Protein AF-A0A959L282-F1 (afdb_monomer_lite)

Sequence (110 aa):
MKHQAYPSKVLLFGEYTVLYGGQALAIPYQKYSGLWHKDKPETFIDLSLFFSHLRKINQLLHSPLDLNILEILENEYHYFSNIPQGVGLGSSAALSASIYDLSTNSSHLS

Structure (mmCIF, N/CA/C/O backbone):
data_AF-A0A959L282-F1
#
_entry.id   AF-A0A959L282-F1
#
loop_
_atom_site.group_PDB
_atom_site.id
_atom_site.type_symbol
_atom_site.label_atom_id
_atom_site.label_alt_id
_atom_site.label_comp_id
_atom_site.label_asym_id
_atom_site.label_entity_id
_atom_site.label_seq_id
_atom_site.pdbx_PDB_ins_code
_atom_site.Cartn_x
_atom_site.Cartn_y
_atom_site.Cartn_z
_atom_site.occupancy
_atom_site.B_iso_or_equiv
_atom_site.auth_seq_id
_atom_site.auth_comp_id
_atom_site.auth_asym_id
_atom_site.auth_atom_id
_atom_site.pdbx_PDB_model_num
ATOM 1 N N . MET A 1 1 ? -15.536 7.511 8.056 1.00 51.53 1 MET A N 1
ATOM 2 C CA . MET A 1 1 ? -14.841 6.904 6.895 1.00 51.53 1 MET A CA 1
ATOM 3 C C . MET A 1 1 ? -15.827 6.266 5.927 1.00 51.53 1 MET A C 1
ATOM 5 O O . MET A 1 1 ? -16.599 5.397 6.326 1.00 51.53 1 MET A O 1
ATOM 9 N N . LYS A 1 2 ? -15.803 6.675 4.651 1.00 49.56 2 LYS A N 1
ATOM 10 C CA . LYS A 1 2 ? -16.418 5.874 3.581 1.00 49.56 2 LYS A CA 1
ATOM 11 C C . LYS A 1 2 ? -15.721 4.511 3.555 1.00 49.56 2 LYS A C 1
ATOM 13 O O . LYS A 1 2 ? -14.499 4.459 3.643 1.00 49.56 2 LYS A O 1
ATOM 18 N N . HIS A 1 3 ? -16.485 3.429 3.422 1.00 60.91 3 HIS A N 1
ATOM 19 C CA . HIS A 1 3 ? -15.957 2.093 3.128 1.00 60.91 3 HIS A CA 1
ATOM 20 C C . HIS A 1 3 ? -15.388 2.078 1.697 1.00 60.91 3 HIS A C 1
ATOM 22 O O . HIS A 1 3 ? -16.003 1.560 0.767 1.00 60.91 3 HIS A O 1
ATOM 28 N N . GLN A 1 4 ? -14.253 2.746 1.494 1.00 82.06 4 GLN A N 1
ATOM 29 C CA . GLN A 1 4 ? -13.607 2.860 0.195 1.00 82.06 4 GLN A CA 1
ATOM 30 C C . GLN A 1 4 ? -12.567 1.754 0.063 1.00 82.06 4 GLN A C 1
ATOM 32 O O .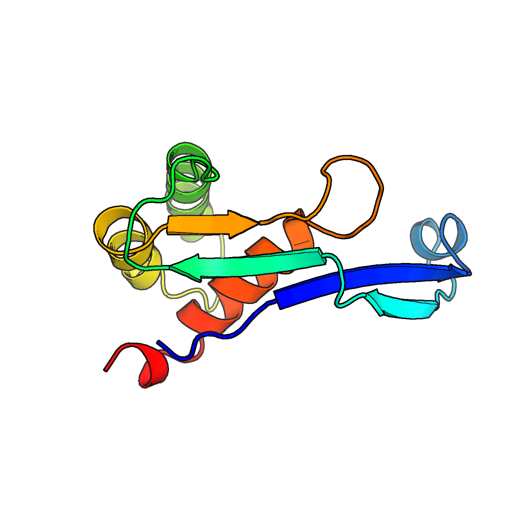 GLN A 1 4 ? -11.582 1.710 0.798 1.00 82.06 4 GLN A O 1
ATOM 37 N N . ALA A 1 5 ? -12.827 0.836 -0.864 1.00 91.94 5 ALA A N 1
ATOM 38 C CA . ALA A 1 5 ? -11.889 -0.208 -1.231 1.00 91.94 5 ALA A CA 1
ATOM 39 C C . ALA A 1 5 ? -10.860 0.338 -2.231 1.00 91.94 5 ALA A C 1
ATOM 41 O O . ALA A 1 5 ? -11.214 1.001 -3.208 1.00 91.94 5 ALA A O 1
ATOM 42 N N . TYR A 1 6 ? -9.592 0.014 -2.004 1.00 95.31 6 TYR A N 1
ATOM 43 C CA . TYR A 1 6 ? -8.464 0.347 -2.866 1.00 95.31 6 TYR A CA 1
ATOM 44 C C . TYR A 1 6 ? -8.131 -0.884 -3.713 1.00 95.31 6 TYR A C 1
ATOM 46 O O . TYR A 1 6 ? -7.615 -1.868 -3.172 1.00 95.31 6 TYR A O 1
ATOM 54 N N . PRO A 1 7 ? -8.480 -0.892 -5.013 1.00 96.31 7 PRO A N 1
ATOM 55 C CA . PRO A 1 7 ? -8.355 -2.080 -5.842 1.00 96.31 7 PRO A CA 1
ATOM 56 C C . PRO A 1 7 ? -6.889 -2.428 -6.110 1.00 96.31 7 PRO A C 1
ATOM 58 O O . PRO A 1 7 ? -6.022 -1.561 -6.216 1.00 96.31 7 PRO A O 1
ATOM 61 N N . SER A 1 8 ? -6.633 -3.720 -6.284 1.00 97.06 8 SER A N 1
ATOM 62 C CA . SER A 1 8 ? -5.388 -4.226 -6.856 1.00 97.06 8 SER A CA 1
ATOM 63 C C . SER A 1 8 ? -5.254 -3.822 -8.330 1.00 97.06 8 SER A C 1
ATOM 65 O O . SER A 1 8 ? -6.174 -3.253 -8.926 1.00 97.06 8 SER A O 1
ATOM 67 N N . LYS A 1 9 ? -4.120 -4.148 -8.952 1.00 96.00 9 LYS A N 1
ATOM 68 C CA . LYS A 1 9 ? -3.890 -3.932 -10.385 1.00 96.00 9 LYS A CA 1
ATOM 69 C C . LYS A 1 9 ? -3.429 -5.199 -11.083 1.00 96.00 9 LYS A C 1
ATOM 71 O O . LYS A 1 9 ? -2.761 -6.041 -10.490 1.00 96.00 9 LYS A O 1
ATOM 76 N N . VAL A 1 10 ? -3.701 -5.280 -12.379 1.00 95.81 10 VAL A N 1
ATOM 77 C CA . VAL A 1 10 ? -3.118 -6.271 -13.292 1.00 95.81 10 VAL A CA 1
ATOM 78 C C . VAL A 1 10 ? -2.407 -5.523 -14.410 1.00 95.81 10 VAL A C 1
ATOM 80 O O . VAL A 1 10 ? -2.940 -4.547 -14.934 1.00 95.81 10 VAL A O 1
ATOM 83 N N . LEU A 1 11 ? -1.196 -5.959 -14.761 1.00 95.12 11 LEU A N 1
ATOM 84 C CA . LEU A 1 11 ? -0.511 -5.488 -15.965 1.00 95.12 11 LEU A CA 1
ATOM 85 C C . LEU A 1 11 ? -0.979 -6.326 -17.152 1.00 95.12 11 LEU A C 1
ATOM 87 O O . LEU A 1 11 ? -0.852 -7.546 -17.126 1.00 95.12 11 LEU A O 1
ATOM 91 N N . LEU A 1 12 ? -1.512 -5.668 -18.179 1.00 95.12 12 LEU A N 1
ATOM 92 C CA . LEU A 1 12 ? -1.878 -6.308 -19.443 1.00 95.12 12 LEU A CA 1
ATOM 93 C C . LEU A 1 12 ? -0.658 -6.458 -20.356 1.00 95.12 12 LEU A C 1
ATOM 95 O O . LEU A 1 12 ? -0.535 -7.453 -21.062 1.00 95.12 12 LEU A O 1
ATOM 99 N N . PHE A 1 13 ? 0.253 -5.483 -20.323 1.00 95.19 13 PHE A N 1
ATOM 100 C CA . PHE A 1 13 ? 1.561 -5.568 -20.966 1.00 95.19 13 PHE A CA 1
ATOM 101 C C . PHE A 1 13 ? 2.561 -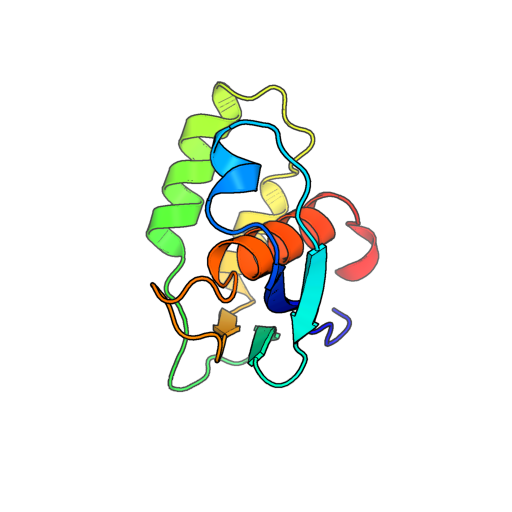4.604 -20.322 1.00 95.19 13 PHE A C 1
ATOM 103 O O . PHE A 1 13 ? 2.182 -3.633 -19.662 1.00 95.19 13 PHE A O 1
ATOM 110 N N . GLY A 1 14 ? 3.844 -4.868 -20.569 1.00 93.25 14 GLY A N 1
ATOM 111 C CA . GLY A 1 14 ? 4.943 -3.969 -20.226 1.00 93.25 14 GLY A CA 1
ATOM 112 C C . GLY A 1 14 ? 5.616 -4.219 -18.875 1.00 93.25 14 GLY A C 1
ATOM 113 O O . GLY A 1 14 ? 6.170 -3.296 -18.285 1.00 93.25 14 GLY A O 1
ATOM 114 N N . GLU A 1 15 ? 5.589 -5.460 -18.379 1.00 91.31 15 GLU A N 1
ATOM 115 C CA . GLU A 1 15 ? 6.231 -5.835 -17.109 1.00 91.31 15 GLU A CA 1
ATOM 116 C C . GLU A 1 15 ? 7.739 -5.542 -17.094 1.00 91.31 15 GLU A C 1
ATOM 118 O O . GLU A 1 15 ? 8.240 -4.960 -16.137 1.00 91.31 15 GLU A O 1
ATOM 123 N N . TYR A 1 16 ? 8.454 -5.871 -18.173 1.00 92.56 16 TYR A N 1
ATOM 124 C CA . TYR A 1 16 ? 9.880 -5.555 -18.291 1.00 92.56 16 TYR A CA 1
ATOM 125 C C . TYR A 1 16 ? 10.128 -4.153 -18.844 1.00 92.56 16 TYR A C 1
ATOM 127 O O . TYR A 1 16 ? 11.076 -3.492 -18.436 1.00 92.56 16 TYR A O 1
ATOM 135 N N . THR A 1 17 ? 9.284 -3.672 -19.762 1.00 93.81 17 THR A N 1
ATOM 136 C CA . THR A 1 17 ? 9.500 -2.378 -20.427 1.00 93.81 17 THR A CA 1
ATOM 137 C C . THR A 1 17 ? 9.416 -1.215 -19.446 1.00 93.81 17 THR A C 1
ATOM 139 O O . THR A 1 17 ? 10.208 -0.284 -19.572 1.00 93.81 17 THR A O 1
ATOM 142 N N . VAL A 1 18 ? 8.541 -1.283 -18.433 1.00 91.00 18 VAL A N 1
ATOM 143 C CA . VAL A 1 18 ? 8.416 -0.233 -17.406 1.00 91.00 18 VAL A CA 1
ATOM 144 C C . VAL A 1 18 ? 9.712 -0.028 -16.613 1.00 91.00 18 VAL A C 1
ATOM 146 O O . VAL A 1 18 ? 10.009 1.093 -16.208 1.00 91.00 18 VAL A O 1
ATOM 149 N N . LEU A 1 19 ? 10.529 -1.075 -16.449 1.00 91.31 19 LEU A N 1
ATOM 150 C CA . LEU A 1 19 ? 11.817 -0.994 -15.748 1.00 91.31 19 LEU A CA 1
ATOM 151 C C . LEU A 1 19 ? 12.859 -0.178 -16.526 1.00 91.31 19 LEU A C 1
ATOM 153 O O . LEU A 1 19 ? 13.793 0.352 -15.931 1.00 91.31 19 LEU A O 1
ATOM 157 N N . TYR A 1 20 ? 12.683 -0.054 -17.842 1.00 95.25 20 TYR A N 1
ATOM 158 C CA . TYR A 1 20 ? 13.587 0.657 -18.749 1.00 95.25 20 TYR A CA 1
ATOM 159 C C . TYR A 1 20 ? 12.951 1.926 -19.339 1.00 95.25 20 TYR A C 1
ATOM 161 O O . TYR A 1 20 ? 13.384 2.409 -20.382 1.00 95.25 20 TYR A O 1
ATOM 169 N N . GLY A 1 21 ? 11.904 2.462 -18.699 1.00 93.94 21 GLY A N 1
ATOM 170 C CA . GLY A 1 21 ? 11.221 3.686 -19.140 1.00 93.94 21 GLY A CA 1
ATOM 171 C C . GLY A 1 21 ? 10.299 3.512 -20.354 1.00 93.94 21 GLY A C 1
ATOM 172 O O . GLY A 1 21 ? 9.860 4.497 -20.943 1.00 93.94 21 GLY A O 1
ATOM 173 N N . GLY A 1 22 ? 10.001 2.273 -20.744 1.00 95.69 22 GLY A N 1
ATOM 174 C CA . GLY A 1 22 ? 9.023 1.962 -21.780 1.00 95.69 22 GLY A CA 1
ATOM 175 C C . GLY A 1 22 ? 7.575 2.054 -21.290 1.00 95.69 22 GLY A C 1
ATOM 176 O O . GLY A 1 22 ? 7.291 2.240 -20.107 1.00 95.69 22 GLY A O 1
ATOM 177 N N . GLN A 1 23 ? 6.636 1.893 -22.221 1.00 95.69 23 GLN A N 1
ATOM 178 C CA . GLN A 1 23 ? 5.203 1.935 -21.926 1.00 95.69 23 GLN A CA 1
ATOM 179 C C . GLN A 1 23 ? 4.714 0.624 -21.297 1.00 95.69 23 GLN A C 1
ATOM 181 O O . GLN A 1 23 ? 5.192 -0.462 -21.637 1.00 95.69 23 GLN A O 1
ATOM 186 N N . ALA A 1 24 ? 3.722 0.737 -20.417 1.00 95.62 24 ALA A N 1
ATOM 187 C CA . ALA A 1 24 ? 2.993 -0.376 -19.823 1.00 95.62 24 ALA A CA 1
ATOM 188 C C . ALA A 1 24 ? 1.515 -0.002 -19.678 1.00 95.62 24 ALA A C 1
ATOM 190 O O . ALA A 1 24 ? 1.180 1.175 -19.531 1.00 95.62 24 ALA A O 1
ATOM 191 N N . LEU A 1 25 ? 0.637 -1.003 -19.692 1.00 95.69 25 LEU A N 1
ATOM 192 C CA . LEU A 1 25 ? -0.791 -0.818 -19.446 1.00 95.69 25 LEU A CA 1
ATOM 193 C C . LEU A 1 25 ? -1.206 -1.647 -18.240 1.00 95.69 25 LEU A C 1
ATOM 195 O O . LEU A 1 25 ? -1.127 -2.876 -18.260 1.00 95.69 25 LEU A O 1
ATOM 199 N N . ALA A 1 26 ? -1.672 -0.962 -17.201 1.00 95.25 26 ALA A N 1
ATOM 200 C CA . ALA A 1 26 ? -2.281 -1.575 -16.033 1.00 95.25 26 ALA A CA 1
ATOM 201 C C . ALA A 1 26 ? -3.773 -1.252 -15.988 1.00 95.25 26 ALA A C 1
ATOM 203 O O . ALA A 1 26 ? -4.184 -0.153 -16.358 1.00 95.25 26 ALA A O 1
ATOM 204 N N . ILE A 1 27 ? -4.567 -2.189 -15.478 1.00 96.25 27 ILE A N 1
ATOM 205 C CA . ILE A 1 27 ? -5.981 -1.967 -15.172 1.00 96.25 27 ILE A CA 1
ATOM 206 C C . ILE A 1 27 ? -6.265 -2.291 -13.702 1.00 96.25 27 ILE A C 1
ATOM 208 O O . ILE A 1 27 ? -5.603 -3.171 -13.135 1.00 96.25 27 ILE A O 1
ATOM 212 N N . PRO A 1 28 ? -7.248 -1.624 -13.072 1.00 95.94 28 PRO A N 1
ATOM 213 C CA . PRO A 1 28 ? -7.739 -2.028 -11.764 1.00 95.94 28 PRO A CA 1
ATOM 214 C C . PRO A 1 28 ? -8.315 -3.444 -11.817 1.00 95.94 28 PRO A C 1
ATOM 216 O O . PRO A 1 28 ? -9.056 -3.791 -12.737 1.00 95.94 28 PRO A O 1
ATOM 219 N N . TYR A 1 29 ? -8.022 -4.247 -10.801 1.00 95.94 29 TYR A N 1
ATOM 220 C CA . TYR A 1 29 ? -8.571 -5.586 -10.648 1.00 95.94 29 TYR A CA 1
ATOM 221 C C . TYR A 1 29 ? -9.317 -5.700 -9.322 1.00 95.94 29 TYR A C 1
ATOM 223 O O . TYR A 1 29 ? -8.733 -5.891 -8.259 1.00 95.94 29 TYR A O 1
ATOM 231 N N . GLN A 1 30 ? -10.641 -5.565 -9.400 1.00 93.88 30 GLN A N 1
ATOM 232 C CA . GLN A 1 30 ? -11.517 -5.389 -8.237 1.00 93.88 30 GLN A CA 1
ATOM 233 C C . GLN A 1 30 ? -11.682 -6.645 -7.372 1.00 93.88 30 GLN A C 1
ATOM 235 O O . GLN A 1 30 ? -12.146 -6.542 -6.244 1.00 93.88 30 GLN A O 1
ATOM 240 N N . LYS A 1 31 ? -11.293 -7.830 -7.870 1.00 95.12 31 LYS A N 1
ATOM 241 C CA . LYS A 1 31 ? -11.360 -9.082 -7.094 1.00 95.12 31 LYS A CA 1
ATOM 242 C C . LYS A 1 31 ? -10.522 -9.005 -5.815 1.00 95.12 31 LYS A C 1
ATOM 244 O O . LYS A 1 31 ? -10.880 -9.614 -4.807 1.00 95.12 31 LYS A O 1
ATOM 249 N N . TYR A 1 32 ? -9.405 -8.284 -5.878 1.00 95.62 32 TYR A N 1
ATOM 250 C CA . TYR A 1 32 ? -8.537 -8.061 -4.738 1.00 95.62 32 TYR A CA 1
ATOM 251 C C . TYR A 1 32 ? -8.469 -6.572 -4.410 1.00 95.62 32 TYR A C 1
ATOM 253 O O . TYR A 1 32 ? -8.321 -5.743 -5.307 1.00 95.62 32 TYR A O 1
ATOM 261 N N . SER A 1 33 ? -8.557 -6.231 -3.131 1.00 95.38 33 SER A N 1
ATOM 262 C CA . SER A 1 33 ? -8.539 -4.855 -2.648 1.00 95.38 33 SER A CA 1
ATOM 263 C C . SER A 1 33 ? -8.087 -4.769 -1.195 1.00 95.38 33 SER A C 1
ATOM 265 O O . SER A 1 33 ? -8.232 -5.725 -0.431 1.00 95.38 33 SER A O 1
ATOM 267 N N . GLY A 1 34 ? -7.588 -3.598 -0.814 1.00 93.81 34 GLY A N 1
ATOM 268 C CA . GLY A 1 34 ? -7.386 -3.219 0.578 1.00 93.81 34 GLY A CA 1
ATOM 269 C C . GLY A 1 34 ? -8.444 -2.234 1.066 1.00 93.81 34 GLY A C 1
ATOM 270 O O . GLY A 1 34 ? -9.016 -1.501 0.262 1.00 93.81 34 GLY A O 1
ATOM 271 N N . LEU A 1 35 ? -8.716 -2.210 2.367 1.00 92.75 35 LEU A N 1
ATOM 272 C CA . LEU A 1 35 ? -9.636 -1.260 2.995 1.00 92.75 35 LEU A CA 1
ATOM 273 C C . LEU A 1 35 ? -9.318 -1.072 4.481 1.00 92.75 35 LEU A C 1
ATOM 275 O O . LEU A 1 35 ? -8.768 -1.962 5.129 1.00 92.75 35 LEU A O 1
ATOM 279 N N . TRP A 1 36 ? -9.703 0.084 5.016 1.00 91.50 36 TRP A N 1
ATOM 280 C CA . TRP A 1 36 ? -9.635 0.387 6.445 1.00 91.50 36 TRP A CA 1
ATOM 281 C C . TRP A 1 36 ? -10.956 0.043 7.126 1.00 91.50 36 TRP A C 1
ATOM 283 O O . TRP A 1 36 ? -12.025 0.390 6.621 1.00 91.50 36 TRP A O 1
ATOM 293 N N . HIS A 1 37 ? -10.881 -0.616 8.277 1.00 88.88 37 HIS A N 1
ATOM 294 C CA . HIS A 1 37 ? -12.039 -1.033 9.062 1.00 88.88 37 HIS A CA 1
ATOM 295 C C . HIS A 1 37 ? -11.832 -0.704 10.544 1.00 88.88 37 HIS A C 1
ATOM 297 O O . HIS A 1 37 ? -10.700 -0.757 11.006 1.00 88.88 37 HIS A O 1
ATOM 303 N N . LYS A 1 38 ? -12.890 -0.364 11.292 1.00 88.00 38 LYS A N 1
ATOM 304 C CA . LYS A 1 38 ? -12.774 -0.078 12.738 1.00 88.00 38 LYS A CA 1
ATOM 305 C C . LYS A 1 38 ? -12.655 -1.346 13.574 1.00 88.00 38 LYS A C 1
ATOM 307 O O . LYS A 1 38 ? -11.823 -1.435 14.467 1.00 88.00 38 LYS A O 1
ATOM 312 N N . ASP A 1 39 ? -13.485 -2.337 13.266 1.00 84.62 39 ASP A N 1
ATOM 313 C CA . ASP A 1 39 ? -13.436 -3.611 13.977 1.00 84.62 39 ASP A CA 1
ATOM 314 C C . ASP A 1 39 ? -12.166 -4.369 13.613 1.00 84.62 39 ASP A C 1
ATOM 316 O O . ASP A 1 39 ? -11.752 -4.360 12.452 1.00 84.62 39 ASP A O 1
ATOM 320 N N . LYS A 1 40 ? -11.581 -5.044 14.603 1.00 76.19 40 LYS A N 1
ATOM 321 C CA . LYS A 1 40 ? -10.405 -5.896 14.438 1.00 76.19 40 LYS A CA 1
ATOM 322 C C . LYS A 1 40 ? -10.824 -7.251 13.854 1.00 76.19 40 LYS A C 1
ATOM 324 O O . LYS A 1 40 ? -11.426 -8.045 14.578 1.00 76.19 40 LYS A O 1
ATOM 329 N N . PRO A 1 41 ? -10.530 -7.546 12.576 1.00 70.75 41 PRO A N 1
ATOM 330 C CA . PRO A 1 41 ? -10.835 -8.851 12.002 1.00 70.75 41 PRO A CA 1
ATOM 331 C C . PRO A 1 41 ? -9.836 -9.908 12.497 1.00 70.75 41 PRO A C 1
ATOM 333 O O . PRO A 1 41 ? -8.746 -9.582 12.970 1.00 70.75 41 PRO A O 1
ATOM 336 N N . GLU A 1 42 ? -10.174 -11.189 12.327 1.00 73.56 42 GLU A N 1
ATOM 337 C CA . GLU A 1 42 ? -9.273 -12.309 12.658 1.00 73.56 42 GLU A CA 1
ATOM 338 C C . GLU A 1 42 ? -7.953 -12.262 11.871 1.00 73.56 42 GLU A C 1
ATOM 340 O O . GLU A 1 42 ? -6.917 -12.712 12.355 1.00 73.56 42 GLU A O 1
ATOM 345 N N . THR A 1 43 ? -7.979 -11.690 10.663 1.00 74.38 43 THR A N 1
ATOM 346 C CA . THR A 1 43 ? -6.807 -11.515 9.801 1.00 74.38 43 THR A CA 1
ATOM 347 C C . THR A 1 43 ? -6.644 -10.042 9.433 1.00 74.38 43 THR A C 1
ATOM 349 O O . THR A 1 43 ? -7.444 -9.475 8.692 1.00 74.38 43 THR A O 1
ATOM 352 N N . PHE A 1 44 ? -5.599 -9.406 9.962 1.00 79.44 44 PHE A N 1
ATOM 353 C CA . PHE A 1 44 ? -5.223 -8.030 9.637 1.00 79.44 44 PHE A CA 1
ATOM 354 C C . PHE A 1 44 ? -3.719 -7.940 9.386 1.00 79.44 44 PHE A C 1
ATOM 356 O O . PHE A 1 44 ? -2.944 -8.786 9.835 1.00 79.44 44 PHE A O 1
ATOM 363 N N . ILE A 1 45 ? -3.309 -6.912 8.647 1.00 85.44 45 ILE A N 1
ATOM 364 C CA . ILE A 1 45 ? -1.894 -6.619 8.430 1.00 85.44 45 ILE A CA 1
ATOM 365 C C . ILE A 1 45 ? -1.422 -5.727 9.577 1.00 85.44 45 ILE A C 1
ATOM 367 O O . ILE A 1 45 ? -1.961 -4.640 9.776 1.00 85.44 45 ILE A O 1
ATOM 371 N N . ASP A 1 46 ? -0.415 -6.180 10.325 1.00 88.31 46 ASP A N 1
ATOM 372 C CA . ASP A 1 46 ? 0.244 -5.348 11.330 1.00 88.31 46 ASP A CA 1
ATOM 373 C C . ASP A 1 46 ? 1.117 -4.290 10.640 1.00 88.31 46 ASP A C 1
ATOM 375 O O . ASP A 1 46 ? 2.063 -4.606 9.914 1.00 88.31 46 ASP A O 1
ATOM 379 N N . LEU A 1 47 ? 0.769 -3.023 10.858 1.00 91.38 47 LEU A N 1
ATOM 380 C CA . LEU A 1 47 ? 1.438 -1.862 10.276 1.00 91.38 47 LEU A CA 1
ATOM 381 C C . LEU A 1 47 ? 2.282 -1.084 11.292 1.00 91.38 47 LEU A C 1
ATOM 383 O O . LEU A 1 47 ? 2.883 -0.079 10.920 1.00 91.38 47 LEU A O 1
ATOM 387 N N . SER A 1 48 ? 2.398 -1.552 12.539 1.00 89.50 48 SER A N 1
ATOM 388 C CA . SER A 1 48 ? 3.121 -0.853 13.614 1.00 89.50 48 SER A CA 1
ATOM 389 C C . SER A 1 48 ? 4.576 -0.524 13.246 1.00 89.50 48 SER A C 1
ATOM 391 O O . SER A 1 48 ? 5.045 0.610 13.396 1.00 89.50 48 SER A O 1
ATOM 393 N N . LEU A 1 49 ? 5.299 -1.495 12.677 1.00 90.50 49 LEU A N 1
ATOM 394 C CA . LEU A 1 49 ? 6.668 -1.299 12.191 1.00 90.50 49 LEU A CA 1
ATOM 395 C C . LEU A 1 49 ? 6.729 -0.310 11.023 1.00 90.50 49 LEU A C 1
ATOM 397 O O . LEU A 1 49 ? 7.647 0.510 10.951 1.00 90.50 49 LEU A O 1
ATOM 401 N N . PHE A 1 50 ? 5.746 -0.364 10.124 1.00 90.75 50 PHE A N 1
ATOM 402 C CA . PHE A 1 50 ? 5.674 0.528 8.974 1.00 90.75 50 PHE A CA 1
ATOM 403 C C . PHE A 1 50 ? 5.406 1.976 9.402 1.00 90.75 50 PHE A C 1
ATOM 405 O O . PHE A 1 50 ? 6.117 2.883 8.975 1.00 90.75 50 PHE A O 1
ATOM 412 N N . PHE A 1 51 ? 4.460 2.204 10.312 1.00 90.31 51 PHE A N 1
ATOM 413 C CA . PHE A 1 51 ? 4.167 3.532 10.853 1.00 90.31 51 PHE A CA 1
ATOM 414 C C . PHE A 1 51 ? 5.329 4.093 11.677 1.00 90.31 51 PHE A C 1
ATOM 416 O O . PHE A 1 51 ? 5.676 5.267 11.539 1.00 90.31 51 PHE A O 1
ATOM 423 N N . SER A 1 52 ? 6.012 3.249 12.459 1.00 89.50 52 SER A N 1
ATOM 424 C CA . SER A 1 52 ? 7.263 3.624 13.133 1.00 89.50 52 SER A CA 1
ATOM 425 C C . SER A 1 52 ? 8.333 4.082 12.138 1.00 89.50 52 SER A C 1
ATOM 427 O O . SER A 1 52 ? 9.012 5.086 12.366 1.00 89.50 52 SER A O 1
ATOM 429 N N . HIS A 1 53 ? 8.457 3.391 11.002 1.00 89.38 53 HIS A N 1
ATOM 430 C CA . HIS A 1 53 ? 9.366 3.795 9.936 1.00 89.38 53 HIS A CA 1
ATOM 431 C C . HIS A 1 53 ? 8.953 5.130 9.297 1.00 89.38 53 HIS A C 1
ATOM 433 O O . HIS A 1 53 ? 9.797 6.019 9.192 1.00 89.38 53 HIS A O 1
ATOM 439 N N . LEU A 1 54 ? 7.670 5.310 8.954 1.00 86.81 54 LEU A N 1
ATOM 440 C CA . LEU A 1 54 ? 7.144 6.558 8.383 1.00 86.81 54 LEU A CA 1
ATOM 441 C C . LEU A 1 54 ? 7.412 7.770 9.285 1.00 86.81 5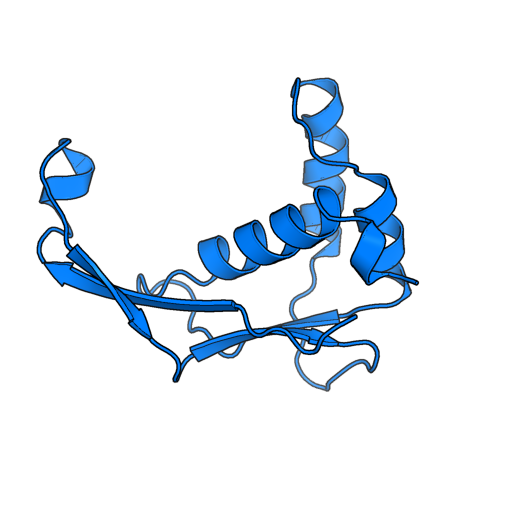4 LEU A C 1
ATOM 443 O O . LEU A 1 54 ? 7.886 8.799 8.805 1.00 86.81 54 LEU A O 1
ATOM 447 N N . ARG A 1 55 ? 7.197 7.636 10.600 1.00 85.88 55 ARG A N 1
ATOM 448 C CA . ARG A 1 55 ? 7.488 8.702 11.577 1.00 85.88 55 ARG A CA 1
ATOM 449 C C . ARG A 1 55 ? 8.962 9.111 11.581 1.00 85.88 55 ARG A C 1
ATOM 451 O O . ARG A 1 55 ? 9.261 10.300 11.654 1.00 85.88 55 ARG A O 1
ATOM 458 N N . LYS A 1 56 ? 9.882 8.146 11.462 1.00 87.12 56 LYS A N 1
ATOM 459 C CA . LYS A 1 56 ? 11.330 8.417 11.410 1.00 87.12 56 LYS A CA 1
ATOM 460 C C . LYS A 1 56 ? 11.733 9.150 10.135 1.00 87.12 56 LYS A C 1
ATOM 462 O O . LYS A 1 56 ? 12.511 10.095 10.200 1.00 87.12 56 LYS A O 1
ATOM 467 N N . ILE A 1 57 ? 11.218 8.720 8.984 1.00 85.56 57 ILE A N 1
ATOM 468 C CA . ILE A 1 57 ? 11.619 9.296 7.695 1.00 85.56 57 ILE A CA 1
ATOM 469 C C . ILE A 1 57 ? 10.914 10.616 7.388 1.00 85.56 57 ILE A C 1
ATOM 471 O O . ILE A 1 57 ? 11.442 11.397 6.610 1.00 85.56 57 ILE A O 1
ATOM 475 N N . ASN A 1 58 ? 9.767 10.918 8.001 1.00 74.50 58 ASN A N 1
ATOM 476 C CA . ASN A 1 58 ? 9.062 12.175 7.740 1.00 74.50 58 ASN A CA 1
ATOM 477 C C . ASN A 1 58 ? 9.866 13.413 8.139 1.00 74.50 58 ASN A C 1
ATOM 479 O O . ASN A 1 58 ? 9.790 14.430 7.468 1.00 74.50 58 ASN A O 1
ATOM 483 N N . GLN A 1 59 ? 10.709 13.316 9.170 1.00 68.56 59 GLN A N 1
ATOM 484 C CA . GLN A 1 59 ? 11.641 14.399 9.507 1.00 68.56 59 GLN A CA 1
ATOM 485 C C . GLN A 1 59 ? 12.629 14.707 8.366 1.00 68.56 59 GLN A C 1
ATOM 487 O O . GLN A 1 59 ? 13.189 15.797 8.314 1.00 68.56 59 GLN A O 1
ATOM 492 N N . LEU A 1 60 ? 12.833 13.752 7.453 1.00 72.56 60 LEU A N 1
ATOM 493 C CA . LEU A 1 60 ? 13.722 13.841 6.295 1.00 72.56 60 LEU A CA 1
ATOM 494 C C . LEU A 1 60 ? 12.964 14.105 4.984 1.00 72.56 60 LEU A C 1
ATOM 496 O O . LEU A 1 60 ? 13.588 14.406 3.968 1.00 72.56 60 LEU A O 1
ATOM 500 N N . LEU A 1 61 ? 11.635 13.974 4.982 1.00 65.62 61 LEU A N 1
ATOM 501 C CA . LEU A 1 61 ? 10.795 14.123 3.800 1.00 65.62 61 LEU A CA 1
ATOM 502 C C . LEU A 1 61 ? 10.012 15.435 3.897 1.00 65.62 61 LEU A C 1
ATOM 504 O O . LEU A 1 61 ? 9.176 15.602 4.777 1.00 65.62 61 LEU A O 1
ATOM 508 N N . HIS A 1 62 ? 10.197 16.340 2.935 1.00 69.69 62 HIS A N 1
ATOM 509 C CA . HIS A 1 62 ? 9.298 17.483 2.715 1.00 69.69 62 HIS A CA 1
ATOM 510 C C . HIS A 1 62 ? 7.971 17.018 2.081 1.00 69.69 62 HIS A C 1
ATOM 512 O O . HIS A 1 62 ? 7.596 17.448 0.991 1.00 69.69 62 HIS A O 1
ATOM 518 N N . SER A 1 63 ? 7.309 16.054 2.718 1.00 70.94 63 SER A N 1
ATOM 519 C CA . SER A 1 63 ? 6.112 15.393 2.207 1.00 70.94 63 SER A CA 1
ATOM 520 C C . SER A 1 63 ? 4.839 16.089 2.703 1.00 70.94 63 SER A C 1
ATOM 522 O O . SER A 1 63 ? 4.809 16.533 3.849 1.00 70.94 63 SER A O 1
ATOM 524 N N . PRO A 1 64 ? 3.758 16.134 1.900 1.00 72.38 64 PRO A N 1
ATOM 525 C CA . PRO A 1 64 ? 2.446 16.613 2.343 1.00 72.38 64 PRO A CA 1
ATOM 526 C C . PRO A 1 64 ? 1.690 15.611 3.241 1.00 72.38 64 PRO A C 1
ATOM 528 O O . PRO A 1 64 ? 0.517 15.822 3.525 1.00 72.38 64 PRO A O 1
ATOM 531 N N . LEU A 1 65 ? 2.318 14.502 3.648 1.0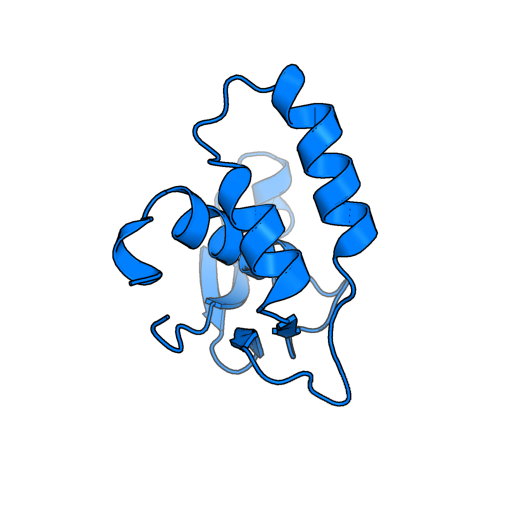0 77.19 65 LEU A N 1
ATOM 532 C CA . LEU A 1 65 ? 1.713 13.487 4.513 1.00 77.19 65 LEU A CA 1
ATOM 533 C C . LEU A 1 65 ? 1.466 14.048 5.924 1.00 77.19 65 LEU A C 1
ATOM 535 O O . LEU A 1 65 ? 2.408 14.231 6.697 1.00 77.19 65 LEU A O 1
ATOM 539 N N . ASP A 1 66 ? 0.199 14.262 6.283 1.00 79.94 66 ASP A N 1
ATOM 540 C CA . ASP A 1 66 ? -0.192 14.539 7.667 1.00 79.94 66 ASP A CA 1
ATOM 541 C C . ASP A 1 66 ? -0.038 13.268 8.509 1.00 79.94 66 ASP A C 1
ATOM 543 O O . ASP A 1 66 ? -0.843 12.345 8.413 1.00 79.94 66 ASP A O 1
ATOM 547 N N . LEU A 1 67 ? 1.010 13.199 9.333 1.00 78.31 67 LEU A N 1
ATOM 548 C CA . LEU A 1 67 ? 1.275 12.023 10.162 1.00 78.31 67 LEU A CA 1
ATOM 549 C C . LEU A 1 67 ? 0.335 11.869 11.359 1.00 78.31 67 LEU A C 1
ATOM 551 O O . LEU A 1 67 ? 0.322 10.787 11.949 1.00 78.31 67 LEU A O 1
ATOM 555 N N . ASN A 1 68 ? -0.456 12.886 11.713 1.00 83.44 68 ASN A N 1
ATOM 556 C CA . ASN A 1 68 ? -1.429 12.754 12.801 1.00 83.44 68 ASN A CA 1
ATOM 557 C C . ASN A 1 68 ? -2.464 11.666 12.475 1.00 83.44 68 ASN A C 1
ATOM 559 O O . ASN A 1 68 ? -2.966 10.987 13.369 1.00 83.44 68 ASN A O 1
ATOM 563 N N . ILE A 1 69 ? -2.714 11.419 11.181 1.00 85.56 69 ILE A N 1
ATOM 564 C CA . ILE A 1 69 ? -3.577 10.324 10.739 1.00 85.56 69 ILE A CA 1
ATOM 565 C C . ILE A 1 69 ? -3.039 8.951 11.130 1.00 85.56 69 ILE A C 1
ATOM 567 O O . ILE A 1 69 ? -3.824 8.035 11.353 1.00 85.56 69 ILE A O 1
ATOM 571 N N . LEU A 1 70 ? -1.713 8.788 11.221 1.00 86.19 70 LEU A N 1
ATOM 572 C CA . LEU A 1 70 ? -1.120 7.496 11.547 1.00 86.19 70 LEU A CA 1
ATOM 573 C C . LEU A 1 70 ? -1.502 7.068 12.957 1.00 86.19 70 LEU A C 1
ATOM 575 O O . LEU A 1 70 ? -1.750 5.890 13.155 1.00 86.19 70 LEU A O 1
ATOM 579 N N . GLU A 1 71 ? -1.598 8.006 13.902 1.00 85.38 71 GLU A N 1
ATOM 580 C CA . GLU A 1 71 ? -2.017 7.716 15.276 1.00 85.38 71 GLU A CA 1
ATOM 581 C C . GLU A 1 71 ? -3.480 7.257 15.330 1.00 85.38 71 GLU A C 1
ATOM 583 O O . GLU A 1 71 ? -3.796 6.267 15.988 1.00 85.38 71 GLU A O 1
ATOM 588 N N . ILE A 1 72 ? -4.364 7.901 14.562 1.00 88.19 72 ILE A N 1
ATOM 589 C CA . ILE A 1 72 ? -5.761 7.465 14.422 1.00 88.19 72 ILE A CA 1
ATOM 590 C C . ILE A 1 72 ? -5.822 6.069 13.788 1.00 88.19 72 ILE A C 1
ATOM 592 O O . ILE A 1 72 ? -6.550 5.201 14.265 1.00 88.19 72 ILE A O 1
ATOM 596 N N . LEU A 1 73 ? -5.047 5.822 12.727 1.00 88.94 73 LEU A N 1
ATOM 597 C CA . LEU A 1 73 ? -5.018 4.523 12.053 1.00 88.94 73 LEU A CA 1
ATOM 598 C C . LEU A 1 73 ? -4.425 3.414 12.924 1.00 88.94 73 LEU A C 1
ATOM 600 O O . LEU A 1 73 ? -4.820 2.270 12.764 1.00 88.94 73 LEU A O 1
ATOM 604 N N . GLU A 1 74 ? -3.491 3.725 13.822 1.00 87.25 74 GLU A N 1
ATOM 605 C CA . GLU A 1 74 ? -2.898 2.758 14.756 1.00 87.25 74 GLU A CA 1
ATOM 606 C C . GLU A 1 74 ? -3.874 2.373 15.877 1.00 87.25 74 GLU A C 1
ATOM 608 O O . GLU A 1 74 ? -3.874 1.225 16.322 1.00 87.25 74 GLU A O 1
ATOM 613 N N . ASN A 1 75 ? -4.702 3.325 16.322 1.00 86.94 75 ASN A N 1
ATOM 614 C CA . ASN A 1 75 ? -5.558 3.170 17.500 1.00 86.94 75 ASN A CA 1
ATOM 615 C C . ASN A 1 75 ? -7.000 2.757 17.176 1.00 86.94 75 ASN A C 1
ATOM 617 O O . ASN A 1 75 ? -7.615 2.028 17.953 1.00 86.94 75 ASN A O 1
ATOM 621 N N . GLU A 1 76 ? -7.558 3.240 16.065 1.00 88.81 76 GLU A N 1
ATOM 622 C CA . GLU A 1 76 ? -8.994 3.127 15.772 1.00 88.81 76 GLU A CA 1
ATOM 623 C C . GLU A 1 76 ? -9.321 2.282 14.540 1.00 88.81 76 GLU A C 1
ATOM 625 O O . GLU A 1 76 ? -10.493 1.972 14.316 1.00 88.81 76 GLU A O 1
ATOM 630 N N . TYR A 1 77 ? -8.326 1.937 13.719 1.00 89.75 77 TYR A N 1
ATOM 631 C CA . TYR A 1 77 ? -8.559 1.238 12.460 1.00 89.75 77 TYR A CA 1
ATOM 632 C C . TYR A 1 77 ? -7.573 0.092 12.231 1.00 89.75 77 TYR A C 1
ATOM 634 O O . TYR A 1 77 ? -6.470 0.027 12.760 1.00 89.75 77 TYR A O 1
ATOM 642 N N . HIS A 1 78 ? -7.982 -0.836 11.379 1.00 90.69 78 HIS A N 1
ATOM 643 C CA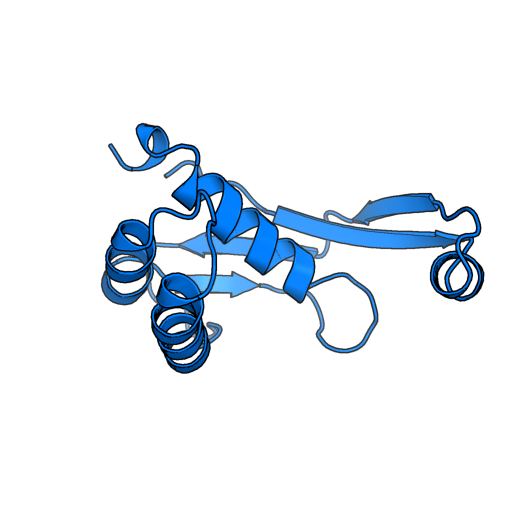 . HIS A 1 78 ? -7.205 -1.979 10.946 1.00 90.69 78 HIS A CA 1
ATOM 644 C C . HIS A 1 78 ? -7.246 -2.058 9.424 1.00 90.69 78 HIS A C 1
ATOM 646 O O . HIS A 1 78 ? -8.310 -1.940 8.808 1.00 90.69 78 HIS A O 1
ATOM 652 N N . TYR A 1 79 ? -6.080 -2.259 8.811 1.00 92.12 79 TYR A N 1
ATOM 653 C CA . TYR A 1 79 ? -5.989 -2.446 7.372 1.00 92.12 79 TYR A CA 1
ATOM 654 C C . TYR A 1 79 ? -6.221 -3.914 7.016 1.00 92.12 79 TYR A C 1
ATOM 656 O O . TYR A 1 79 ? -5.444 -4.805 7.382 1.00 92.12 79 TYR A O 1
ATOM 664 N N . PHE A 1 80 ? -7.290 -4.151 6.267 1.00 91.75 80 PHE A N 1
ATOM 665 C CA . PHE A 1 80 ? -7.603 -5.437 5.672 1.00 91.75 80 PHE A CA 1
ATOM 666 C C . PHE A 1 80 ? -7.180 -5.440 4.208 1.00 91.75 80 PHE A C 1
ATOM 668 O O . PHE A 1 80 ? -7.390 -4.468 3.485 1.00 91.75 80 PHE A O 1
ATOM 675 N N . SER A 1 81 ? -6.618 -6.551 3.744 1.00 92.31 81 SER A N 1
ATOM 676 C CA . SER A 1 81 ? -6.319 -6.751 2.332 1.00 92.31 81 SER A CA 1
ATOM 677 C C . SER A 1 81 ? -6.366 -8.227 1.997 1.00 92.31 81 SER A C 1
ATOM 679 O O . SER A 1 81 ? -5.696 -9.039 2.632 1.00 92.31 81 SER A O 1
ATOM 681 N N . ASN A 1 82 ? -7.117 -8.562 0.952 1.00 93.88 82 ASN A N 1
ATOM 682 C CA . ASN A 1 82 ? -7.079 -9.887 0.344 1.00 93.88 82 ASN A CA 1
ATOM 683 C C . ASN A 1 82 ? -6.118 -9.940 -0.861 1.00 93.88 82 ASN A C 1
ATOM 685 O O . ASN A 1 82 ? -6.113 -10.938 -1.578 1.00 93.88 82 ASN A O 1
ATOM 689 N N . ILE A 1 83 ? -5.327 -8.883 -1.110 1.00 95.19 83 ILE A N 1
ATOM 690 C CA . ILE A 1 83 ? -4.380 -8.814 -2.230 1.00 95.19 83 ILE A CA 1
ATOM 691 C C . ILE A 1 83 ? -3.181 -9.726 -1.943 1.00 95.19 83 ILE A C 1
ATOM 693 O O . ILE A 1 83 ? -2.421 -9.443 -1.011 1.00 95.19 83 ILE A O 1
ATOM 697 N N . PRO A 1 84 ? -2.947 -10.777 -2.753 1.00 94.12 84 PRO A N 1
ATOM 698 C CA . PRO A 1 84 ? -1.787 -11.640 -2.585 1.00 94.12 84 PRO A CA 1
ATOM 699 C C . PRO A 1 84 ? -0.479 -10.847 -2.692 1.00 94.12 84 PRO A C 1
ATOM 701 O O . PRO A 1 84 ? -0.284 -10.039 -3.607 1.00 94.12 84 PRO A O 1
ATOM 704 N N . GLN A 1 85 ? 0.426 -11.079 -1.746 1.00 91.00 85 GLN A N 1
ATOM 705 C CA . GLN A 1 85 ? 1.725 -10.414 -1.710 1.00 91.00 85 GLN A CA 1
ATOM 706 C C . GLN A 1 85 ? 2.738 -11.144 -2.602 1.00 91.00 85 GLN A C 1
ATOM 708 O O . GLN A 1 85 ? 2.652 -12.354 -2.791 1.00 91.00 85 GLN A O 1
ATOM 713 N N . GLY A 1 86 ? 3.698 -10.404 -3.166 1.00 89.06 86 GLY A N 1
ATOM 714 C CA . GLY A 1 86 ? 4.808 -10.978 -3.941 1.00 89.06 86 GLY A CA 1
ATOM 715 C C . GLY A 1 86 ? 4.494 -11.380 -5.388 1.00 89.06 86 GLY A C 1
ATOM 716 O O . GLY A 1 86 ? 5.379 -11.880 -6.068 1.00 89.06 86 GLY A O 1
ATOM 717 N N . VAL A 1 87 ? 3.275 -11.136 -5.886 1.00 92.00 87 VAL A N 1
ATOM 718 C CA . VAL A 1 87 ? 2.834 -11.583 -7.230 1.00 92.00 87 VAL A CA 1
ATOM 719 C C . VAL A 1 87 ? 2.507 -10.440 -8.202 1.00 92.00 87 VAL A C 1
ATOM 721 O O . VAL A 1 87 ? 1.815 -10.629 -9.195 1.00 92.00 87 VAL A O 1
ATOM 724 N N . GLY A 1 88 ? 2.935 -9.213 -7.898 1.00 90.69 88 GLY A N 1
ATOM 725 C CA . GLY A 1 88 ? 2.757 -8.075 -8.811 1.00 90.69 88 GLY A CA 1
ATOM 726 C C . GLY A 1 88 ? 1.336 -7.494 -8.900 1.00 90.69 88 GLY A C 1
ATOM 727 O O . GLY A 1 88 ? 1.104 -6.614 -9.732 1.00 90.69 88 GLY A O 1
ATOM 728 N N . LEU A 1 89 ? 0.411 -7.907 -8.022 1.00 95.25 89 LEU A N 1
ATOM 729 C CA . LEU A 1 89 ? -0.964 -7.380 -7.954 1.00 95.25 89 LEU A CA 1
ATOM 730 C C . LEU A 1 89 ? -1.079 -6.002 -7.275 1.00 95.25 89 LEU A C 1
ATOM 732 O O . LEU A 1 89 ? -2.146 -5.397 -7.266 1.00 95.25 89 LEU A O 1
ATOM 736 N N . GLY A 1 90 ? 0.015 -5.467 -6.728 1.00 94.62 90 GLY A N 1
ATOM 737 C CA . GLY A 1 90 ? 0.040 -4.111 -6.172 1.00 94.62 90 GLY A CA 1
ATOM 738 C C . GLY A 1 90 ? -0.537 -3.988 -4.759 1.00 94.62 90 GLY A C 1
ATOM 739 O O . GLY A 1 90 ? -1.197 -2.998 -4.462 1.00 94.62 90 GLY A O 1
ATOM 740 N N . SER A 1 91 ? -0.269 -4.953 -3.872 1.00 95.00 91 SER A N 1
ATOM 741 C CA . SER A 1 91 ? -0.675 -4.874 -2.458 1.00 95.00 91 SER A CA 1
ATOM 742 C C . SER A 1 91 ? -0.106 -3.641 -1.744 1.00 95.00 91 SER A C 1
ATOM 744 O O . SER A 1 91 ? -0.834 -2.946 -1.038 1.00 95.00 91 SER A O 1
ATOM 746 N N . SER A 1 92 ? 1.176 -3.337 -1.970 1.00 93.56 92 SER A N 1
ATOM 747 C CA . SER A 1 92 ? 1.842 -2.148 -1.429 1.00 93.56 92 SER A CA 1
ATOM 748 C C . SER A 1 92 ? 1.262 -0.859 -2.001 1.00 93.56 92 SER 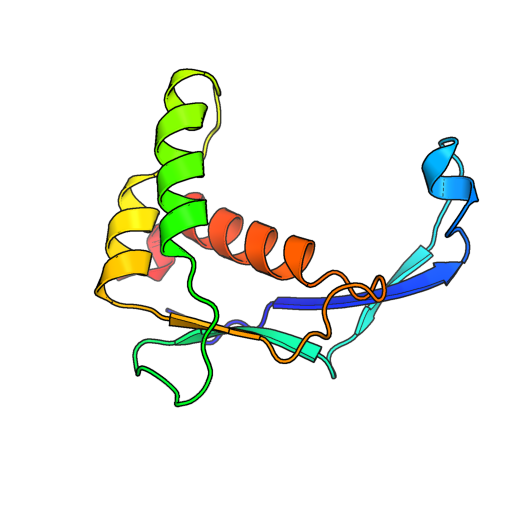A C 1
ATOM 750 O O . SER A 1 92 ? 1.011 0.074 -1.250 1.00 93.56 92 SER A O 1
ATOM 752 N N . ALA A 1 93 ? 0.981 -0.824 -3.306 1.00 93.81 93 ALA A N 1
ATOM 753 C CA . ALA A 1 93 ? 0.387 0.337 -3.961 1.00 93.81 93 ALA A CA 1
ATOM 754 C C . ALA A 1 93 ? -1.010 0.656 -3.403 1.00 93.81 93 ALA A C 1
ATOM 756 O O . ALA A 1 93 ? -1.296 1.819 -3.134 1.00 93.81 93 ALA A O 1
ATOM 757 N N . ALA A 1 94 ? -1.847 -0.362 -3.168 1.00 95.38 94 ALA A N 1
ATOM 758 C CA . ALA A 1 94 ? -3.157 -0.178 -2.542 1.00 95.38 94 ALA A CA 1
ATOM 759 C C . ALA A 1 94 ? -3.039 0.387 -1.114 1.00 95.38 94 ALA A C 1
ATOM 761 O O . ALA A 1 94 ? -3.744 1.335 -0.773 1.00 95.38 94 ALA A O 1
ATOM 762 N N . LEU A 1 95 ? -2.100 -0.129 -0.307 1.00 94.06 95 LEU A N 1
ATOM 763 C CA . LEU A 1 95 ? -1.850 0.384 1.045 1.00 94.06 95 LEU A CA 1
ATOM 764 C C . LEU A 1 95 ? -1.370 1.840 1.008 1.00 94.06 95 LEU A C 1
ATOM 766 O O . LEU A 1 95 ? -1.941 2.689 1.691 1.00 94.06 95 LEU A O 1
ATOM 770 N N . SER A 1 96 ? -0.365 2.142 0.184 1.00 92.00 96 SER A N 1
ATOM 771 C CA . SER A 1 96 ? 0.174 3.496 0.036 1.00 92.00 96 SER A CA 1
ATOM 772 C C . SER A 1 96 ? -0.888 4.485 -0.436 1.00 92.00 96 SER A C 1
ATOM 774 O O . SER A 1 96 ? -0.998 5.560 0.143 1.00 92.00 96 SER A O 1
ATOM 776 N N . ALA A 1 97 ? -1.701 4.115 -1.431 1.00 92.38 97 ALA A N 1
ATOM 777 C CA . ALA A 1 97 ? -2.800 4.950 -1.908 1.00 92.38 97 ALA A CA 1
ATOM 778 C C . ALA A 1 97 ? -3.824 5.223 -0.799 1.00 92.38 97 ALA A C 1
ATOM 780 O O . ALA A 1 97 ? -4.271 6.356 -0.655 1.00 92.38 97 ALA A O 1
ATOM 781 N N . SER A 1 98 ? -4.142 4.214 0.019 1.00 92.12 98 SER A N 1
ATOM 782 C CA . SER A 1 98 ? -5.109 4.362 1.108 1.00 92.12 98 SER A CA 1
ATOM 783 C C . SER A 1 98 ? -4.652 5.294 2.223 1.00 92.12 98 SER A C 1
ATOM 785 O O . SER A 1 98 ? -5.443 6.079 2.734 1.00 92.12 98 SER A O 1
ATOM 787 N N . ILE A 1 99 ? -3.369 5.237 2.581 1.00 90.12 99 ILE A N 1
ATOM 788 C CA . ILE A 1 99 ? -2.792 6.135 3.583 1.00 90.12 99 ILE A CA 1
ATOM 789 C C . ILE A 1 99 ? -2.686 7.539 3.004 1.00 90.12 99 ILE A C 1
ATOM 791 O O . ILE A 1 99 ? -3.012 8.503 3.689 1.00 90.12 99 ILE A O 1
ATOM 795 N N . TYR A 1 100 ? -2.260 7.653 1.742 1.00 88.25 100 TYR A N 1
ATOM 796 C CA . TYR A 1 100 ? -2.144 8.939 1.071 1.00 88.25 100 TYR A CA 1
ATOM 797 C C . TYR A 1 100 ? -3.493 9.662 1.029 1.00 88.25 100 TYR A C 1
ATOM 799 O O . TYR A 1 100 ? -3.572 10.782 1.522 1.00 88.25 100 TYR A O 1
ATOM 807 N N . ASP A 1 101 ? -4.551 8.995 0.554 1.00 89.38 101 ASP A N 1
ATOM 808 C CA . ASP A 1 101 ? -5.906 9.557 0.483 1.00 89.38 101 ASP A CA 1
ATOM 809 C C . ASP A 1 101 ? -6.376 10.079 1.854 1.00 89.38 101 ASP A C 1
ATOM 811 O O . ASP A 1 101 ? -6.776 11.236 1.979 1.00 89.38 101 ASP A O 1
ATOM 815 N N . LEU A 1 102 ? -6.207 9.279 2.914 1.00 87.19 102 LEU A N 1
ATOM 816 C CA . LEU A 1 102 ? -6.553 9.677 4.284 1.00 87.19 102 LEU A CA 1
ATOM 817 C C . LEU A 1 102 ? -5.704 10.839 4.815 1.00 87.19 102 LEU A C 1
ATOM 819 O O . LEU A 1 102 ? -6.220 11.693 5.532 1.00 87.19 102 LEU A O 1
ATOM 823 N N . SER A 1 103 ? -4.416 10.877 4.469 1.00 81.69 103 SER A N 1
ATOM 824 C CA . SER A 1 103 ? -3.496 11.926 4.918 1.00 81.69 103 SER A CA 1
ATOM 825 C C . SER A 1 103 ? -3.710 13.264 4.210 1.00 81.69 103 SER A C 1
ATOM 827 O O . SER A 1 103 ? -3.411 14.306 4.783 1.00 81.69 103 SER A O 1
ATOM 829 N N . THR A 1 104 ? -4.221 13.253 2.974 1.00 78.56 104 THR A N 1
ATOM 830 C CA . THR A 1 104 ? -4.436 14.473 2.181 1.00 78.56 104 THR A CA 1
ATOM 831 C C . THR A 1 104 ? -5.872 14.987 2.226 1.00 78.56 104 THR A C 1
ATOM 833 O O . THR A 1 104 ? -6.095 16.173 2.003 1.00 78.56 104 THR A O 1
ATOM 836 N N . ASN A 1 105 ? -6.851 14.123 2.520 1.00 68.44 105 ASN A N 1
ATOM 837 C CA . ASN A 1 105 ? -8.276 14.458 2.542 1.00 68.44 105 ASN A CA 1
ATOM 838 C C . ASN A 1 105 ? -8.868 14.285 3.954 1.00 68.44 105 ASN A C 1
ATOM 840 O O . ASN A 1 105 ? -9.725 13.430 4.195 1.00 68.44 105 ASN A O 1
ATOM 844 N N . SER A 1 106 ? -8.447 15.133 4.901 1.00 55.81 106 SER A N 1
ATOM 845 C CA . SER A 1 106 ? -8.854 15.092 6.322 1.00 55.81 106 SER A CA 1
ATOM 846 C C . SER A 1 106 ? -10.363 15.292 6.573 1.00 55.81 106 SER A C 1
ATOM 848 O O . SER A 1 106 ? -10.829 15.147 7.700 1.00 55.81 106 SER A O 1
ATOM 850 N N . SER A 1 107 ? -11.159 15.588 5.541 1.00 53.56 107 SER A N 1
ATOM 851 C CA . SER A 1 107 ? -12.622 15.722 5.600 1.00 53.56 107 SER A CA 1
ATOM 852 C C . SER A 1 107 ? -13.384 14.387 5.694 1.00 53.56 107 SER A C 1
ATOM 854 O O . SER A 1 107 ? -14.610 14.391 5.780 1.00 53.56 107 SER A O 1
ATOM 856 N N . HIS A 1 108 ? -12.692 13.240 5.671 1.00 50.19 108 HIS A N 1
ATOM 857 C CA . HIS A 1 108 ? -13.298 11.897 5.705 1.00 50.19 108 HIS A CA 1
ATOM 858 C C . HIS A 1 108 ? -13.350 11.223 7.092 1.00 50.19 108 HIS A C 1
ATOM 860 O O . HIS A 1 108 ? -13.856 10.093 7.211 1.00 50.19 108 HIS A O 1
ATOM 866 N N . LEU A 1 109 ? -12.827 11.899 8.119 1.00 51.28 109 LEU A N 1
ATOM 867 C CA . LEU A 1 109 ? -12.703 11.396 9.494 1.00 51.28 109 LEU A CA 1
ATOM 868 C C . LEU A 1 109 ? -13.768 11.938 10.456 1.00 51.28 109 LEU A C 1
ATOM 870 O O . LEU A 1 109 ? -13.900 11.390 11.549 1.00 51.28 109 LEU A O 1
ATOM 874 N N . SER A 1 110 ? -14.522 12.960 10.044 1.00 44.69 110 SER A N 1
ATOM 875 C CA . SER A 1 110 ? -15.692 13.497 10.746 1.00 44.69 110 SER A CA 1
ATOM 876 C C . SER A 1 110 ? -16.959 12.665 10.553 1.00 44.69 110 SER A C 1
ATOM 878 O O . SER A 1 110 ? -17.105 11.986 9.506 1.00 44.69 110 SER A O 1
#

pLDDT: mean 85.86, std 12.04, range [44.69, 97.06]

Secondary structure (DSSP, 8-state):
-----EEEEEEEE-TTGGGGT---EEEEEEEEEEEEESS--SS----HHHHHHHHHHHTT------THHHHHHHHH-EEEE-PPTTSSS-HHHHHHHHHHHHHH-GGG--

Foldseek 3Di:
DPFDWQFWKDWPDCPPVVVVVHDTDIDGDRVKTKTKDQDDDPDFDDCPVVLVVVVVCVVVDPDLFPSVVVVCCNPGITMDIPQDPPPRRCPVVRVVVRSVCCRNCVVPPD

Radius of gyration: 15.27 Å; chains: 1; bounding box: 30×30×39 Å